Protein AF-A0AAV2SYX9-F1 (afdb_monomer_lite)

Sequence (117 aa):
GLFQRAIMQSGNALCPWAMGEDHLSHAKRLATDLGCSNVEDLQFMIEFLQSIPLSDLIIKTAEHMVLLGMFPNVFAPRVDGDYLPEAPEILLRKGHFKGVDIIAGVNSHEGATIAGG

Structure (mmCIF, N/CA/C/O backbone):
data_AF-A0AAV2SYX9-F1
#
_entry.id   AF-A0AAV2SYX9-F1
#
loop_
_atom_site.group_PDB
_atom_site.id
_atom_site.type_symbol
_atom_site.label_atom_id
_atom_site.label_alt_id
_atom_site.label_comp_id
_atom_site.label_asym_id
_atom_site.label_entity_id
_atom_site.label_seq_id
_atom_site.pdbx_PDB_ins_code
_atom_site.Cartn_x
_atom_site.Cartn_y
_atom_site.Cartn_z
_atom_site.occupancy
_atom_site.B_iso_or_equiv
_atom_site.auth_seq_id
_atom_site.auth_comp_id
_atom_site.auth_asym_id
_atom_site.auth_atom_id
_atom_site.pdbx_PDB_model_num
ATOM 1 N N . GLY A 1 1 ? -0.902 13.062 20.312 1.00 85.44 1 GLY A N 1
ATOM 2 C CA . GLY A 1 1 ? -1.142 12.203 19.132 1.00 85.44 1 GLY A CA 1
ATOM 3 C C . GLY A 1 1 ? -1.757 13.037 18.024 1.00 85.44 1 GLY A C 1
ATOM 4 O O . GLY A 1 1 ? -2.218 14.128 18.329 1.00 85.44 1 GLY A O 1
ATOM 5 N N . LEU A 1 2 ? -1.752 12.553 16.778 1.00 96.19 2 LEU A N 1
ATOM 6 C CA . LEU A 1 2 ? -2.247 13.298 15.603 1.00 96.19 2 LEU A CA 1
ATOM 7 C C . LEU A 1 2 ? -3.781 13.433 15.555 1.00 96.19 2 LEU A C 1
ATOM 9 O O . LEU A 1 2 ? -4.299 14.365 14.957 1.00 96.19 2 LEU A O 1
ATOM 13 N N . PHE A 1 3 ? -4.501 12.526 16.213 1.00 97.00 3 PHE A N 1
ATOM 14 C CA . PHE A 1 3 ? -5.959 12.515 16.322 1.00 97.00 3 PHE A CA 1
ATOM 15 C C . PHE A 1 3 ? -6.370 11.928 17.678 1.00 97.00 3 PHE A C 1
ATOM 17 O O . PHE A 1 3 ? -5.545 11.328 18.376 1.00 97.00 3 PHE A O 1
ATOM 24 N N . GLN A 1 4 ? -7.630 12.134 18.067 1.00 97.00 4 GLN A N 1
ATOM 25 C CA . GLN A 1 4 ? -8.175 11.656 19.345 1.00 97.00 4 GLN A CA 1
ATOM 26 C C . GLN A 1 4 ? -9.244 10.571 19.180 1.00 97.00 4 GLN A C 1
ATOM 28 O O . GLN A 1 4 ? -9.528 9.877 20.150 1.00 97.00 4 GLN A O 1
ATOM 33 N N . ARG A 1 5 ? -9.850 10.442 17.991 1.00 97.75 5 ARG A N 1
ATOM 34 C CA . ARG A 1 5 ? -10.960 9.519 17.693 1.00 97.75 5 ARG A CA 1
ATOM 35 C C . ARG A 1 5 ? -10.913 9.081 16.233 1.00 97.75 5 ARG A C 1
ATOM 37 O O . ARG A 1 5 ? -10.350 9.808 15.412 1.00 97.75 5 ARG A O 1
ATOM 44 N N . ALA A 1 6 ? -11.524 7.943 15.920 1.00 96.75 6 ALA A N 1
ATOM 45 C CA . ALA A 1 6 ? -11.662 7.436 14.557 1.00 96.75 6 ALA A CA 1
ATOM 46 C C . ALA A 1 6 ? -13.069 6.870 14.299 1.00 96.75 6 ALA A C 1
ATOM 48 O O . ALA A 1 6 ? -13.681 6.268 15.181 1.00 96.75 6 ALA A O 1
ATOM 49 N N . ILE A 1 7 ? -13.571 7.048 13.074 1.00 97.88 7 ILE A N 1
ATOM 50 C CA . ILE A 1 7 ? -14.814 6.431 12.594 1.00 97.88 7 ILE A CA 1
ATOM 51 C C . ILE A 1 7 ? -14.479 5.615 11.342 1.00 97.88 7 ILE A C 1
ATOM 53 O O . ILE A 1 7 ? -13.930 6.159 10.388 1.00 97.88 7 ILE A O 1
ATOM 57 N N . MET A 1 8 ? -14.800 4.322 11.348 1.00 96.81 8 MET A N 1
ATOM 58 C CA . MET A 1 8 ? -14.579 3.398 10.231 1.00 96.81 8 MET A CA 1
ATOM 59 C C . MET A 1 8 ? -15.927 2.969 9.639 1.00 96.81 8 MET A C 1
ATOM 61 O O . MET A 1 8 ? -16.685 2.237 10.276 1.00 96.81 8 MET A O 1
ATOM 65 N N . GLN A 1 9 ? -16.243 3.430 8.429 1.00 97.00 9 GLN A N 1
ATOM 66 C CA . GLN A 1 9 ? -17.508 3.128 7.751 1.00 97.00 9 GLN A CA 1
ATOM 67 C C . GLN A 1 9 ? -17.250 2.159 6.593 1.00 97.00 9 GLN A C 1
ATOM 69 O O . GLN A 1 9 ? -16.527 2.508 5.663 1.00 97.00 9 GLN A O 1
ATOM 74 N N . SER A 1 10 ? -17.815 0.949 6.665 1.00 94.19 10 SER A N 1
ATOM 75 C CA . SER A 1 10 ? -17.772 -0.066 5.596 1.00 94.19 10 SER A CA 1
ATOM 76 C C . SER A 1 10 ? -16.370 -0.549 5.178 1.00 94.19 10 SER A C 1
ATOM 78 O O . SER A 1 10 ? -16.194 -1.119 4.105 1.00 94.19 10 SER A O 1
ATOM 80 N N . GLY A 1 11 ? -15.352 -0.370 6.026 1.00 92.75 11 GLY A N 1
ATOM 81 C CA . GLY A 1 11 ? -13.988 -0.812 5.733 1.00 92.75 11 GLY A CA 1
ATOM 82 C C . GLY A 1 11 ? -13.039 -0.658 6.915 1.00 92.75 11 GLY A C 1
ATOM 83 O O . GLY A 1 11 ? -13.245 0.186 7.787 1.00 92.75 11 GLY A O 1
ATOM 84 N N . ASN A 1 12 ? -12.007 -1.499 6.962 1.00 94.12 12 ASN A N 1
ATOM 85 C CA . ASN A 1 12 ? -10.930 -1.446 7.951 1.00 94.12 12 ASN A CA 1
ATOM 86 C C . ASN A 1 12 ? -9.670 -2.169 7.428 1.00 94.12 12 ASN A C 1
ATOM 88 O O . ASN A 1 12 ? -9.686 -2.762 6.352 1.00 94.12 12 ASN A O 1
ATOM 92 N N . ALA A 1 13 ? -8.584 -2.138 8.206 1.00 94.25 13 ALA A N 1
ATOM 93 C CA . ALA A 1 13 ? -7.286 -2.702 7.819 1.00 94.25 13 ALA A CA 1
ATOM 94 C C . ALA A 1 13 ? -7.255 -4.240 7.672 1.00 94.25 13 ALA A C 1
ATOM 96 O O . ALA A 1 13 ? -6.265 -4.773 7.187 1.00 94.25 13 ALA A O 1
ATOM 97 N N . LEU A 1 14 ? -8.306 -4.951 8.096 1.00 93.44 14 LEU A N 1
ATOM 98 C CA . LEU A 1 14 ? -8.432 -6.409 7.972 1.00 93.44 14 LEU A CA 1
ATOM 99 C C . LEU A 1 14 ? -9.271 -6.840 6.767 1.00 93.44 14 LEU A C 1
ATOM 101 O O . LEU A 1 14 ? -9.471 -8.036 6.557 1.00 93.44 14 LEU A O 1
ATOM 105 N N . CYS A 1 15 ? -9.811 -5.898 5.991 1.00 90.81 15 CYS A N 1
ATOM 106 C CA . CYS A 1 15 ? -10.527 -6.255 4.776 1.00 90.81 15 CYS A CA 1
ATOM 107 C C . CYS A 1 15 ? -9.567 -6.956 3.794 1.00 90.81 15 CYS A C 1
ATOM 109 O O . CYS A 1 15 ? -8.430 -6.508 3.644 1.00 90.81 15 CYS A O 1
ATOM 111 N N . PRO A 1 16 ? -10.016 -7.997 3.066 1.00 86.00 16 PRO A N 1
ATOM 112 C CA . PRO A 1 16 ? -9.157 -8.762 2.149 1.00 86.00 16 PRO A CA 1
ATOM 113 C C . PRO A 1 16 ? -8.583 -7.916 1.003 1.00 86.00 16 PRO A C 1
ATOM 115 O O . PRO A 1 16 ? -7.659 -8.327 0.320 1.00 86.00 16 PRO A O 1
ATOM 118 N N . TRP A 1 17 ? -9.133 -6.722 0.795 1.00 83.69 17 TRP A N 1
ATOM 119 C CA . TRP A 1 17 ? -8.711 -5.759 -0.210 1.00 83.69 17 TRP A CA 1
ATOM 120 C C . TRP A 1 17 ? -7.922 -4.568 0.342 1.00 83.69 17 TRP A C 1
ATOM 122 O O . TRP A 1 17 ? -7.535 -3.686 -0.428 1.00 83.69 17 TRP A O 1
ATOM 132 N N . ALA A 1 18 ? -7.733 -4.493 1.662 1.00 89.31 18 ALA A N 1
ATOM 133 C CA . ALA A 1 18 ? -7.046 -3.380 2.314 1.00 89.31 18 ALA A CA 1
ATOM 134 C C . ALA A 1 18 ? -5.522 -3.447 2.146 1.00 89.31 18 ALA A C 1
ATOM 136 O O . ALA A 1 18 ? -4.850 -2.429 2.298 1.00 89.31 18 ALA A O 1
ATOM 137 N N . MET A 1 19 ? -4.995 -4.629 1.824 1.00 89.44 19 MET A N 1
ATOM 138 C CA . MET A 1 19 ? -3.579 -4.887 1.597 1.00 89.44 19 MET A CA 1
ATOM 139 C C . MET A 1 19 ? -3.372 -5.403 0.176 1.00 89.44 19 MET A C 1
ATOM 141 O O . MET A 1 19 ? -4.210 -6.132 -0.354 1.00 89.44 19 MET A O 1
ATOM 145 N N . GLY A 1 20 ? -2.263 -5.002 -0.441 1.00 85.62 20 GLY A N 1
ATOM 146 C CA . GLY A 1 20 ? -1.812 -5.588 -1.699 1.00 85.62 20 GLY A CA 1
ATOM 147 C C . GLY A 1 20 ? -0.904 -6.790 -1.447 1.00 85.62 20 GLY A C 1
ATOM 148 O O . GLY A 1 20 ? -0.328 -6.929 -0.366 1.00 85.62 20 GLY A O 1
ATOM 149 N N . GLU A 1 21 ? -0.728 -7.610 -2.474 1.00 82.81 21 GLU A N 1
ATOM 150 C CA . GLU A 1 21 ? 0.230 -8.716 -2.519 1.00 82.81 21 GLU A CA 1
ATOM 151 C C . GLU A 1 21 ? 1.131 -8.544 -3.749 1.00 82.81 21 GLU A C 1
ATOM 153 O O . GLU A 1 21 ? 0.806 -7.770 -4.648 1.00 82.81 21 GLU A O 1
ATOM 158 N N . ASP A 1 22 ? 2.286 -9.215 -3.773 1.00 87.81 22 ASP A N 1
ATOM 159 C CA . ASP A 1 22 ? 3.188 -9.278 -4.934 1.00 87.81 22 ASP A CA 1
ATOM 160 C C . ASP A 1 22 ? 3.507 -7.925 -5.611 1.00 87.81 22 ASP A C 1
ATOM 162 O O . ASP A 1 22 ? 3.672 -7.838 -6.833 1.00 87.81 22 ASP A O 1
ATOM 166 N N . HIS A 1 23 ? 3.648 -6.847 -4.824 1.00 90.19 23 HIS A N 1
ATOM 167 C CA . HIS A 1 23 ? 3.774 -5.465 -5.325 1.00 90.19 23 HIS A CA 1
ATOM 168 C C . HIS A 1 23 ? 4.867 -5.290 -6.378 1.00 90.19 23 HIS A C 1
ATOM 170 O O . HIS A 1 23 ? 4.675 -4.580 -7.363 1.00 90.19 23 HIS A O 1
ATOM 176 N N . LEU A 1 24 ? 6.019 -5.939 -6.180 1.00 92.94 24 LEU A N 1
ATOM 177 C CA . LEU A 1 24 ? 7.128 -5.861 -7.128 1.00 92.94 24 LEU A CA 1
ATOM 178 C C . LEU A 1 24 ? 6.773 -6.523 -8.463 1.00 92.94 24 LEU A C 1
ATOM 180 O O . LEU A 1 24 ? 7.082 -5.970 -9.514 1.00 92.94 24 LEU A O 1
ATOM 184 N N . SER A 1 25 ? 6.104 -7.674 -8.436 1.00 91.94 25 SER A N 1
ATOM 185 C CA . SER A 1 25 ? 5.673 -8.380 -9.645 1.00 91.94 25 SER A CA 1
ATOM 186 C C . SER A 1 25 ? 4.668 -7.546 -10.436 1.00 91.94 25 SER A C 1
ATOM 188 O O . SER A 1 25 ? 4.793 -7.424 -11.655 1.00 91.94 25 SER A O 1
ATOM 190 N N . HIS A 1 26 ? 3.715 -6.907 -9.752 1.00 90.12 26 HIS A N 1
ATOM 191 C CA . HIS A 1 26 ? 2.761 -5.998 -10.389 1.00 90.12 26 HIS A CA 1
ATOM 192 C C . HIS A 1 26 ? 3.437 -4.753 -10.972 1.00 90.12 26 HIS A C 1
ATOM 194 O O . HIS A 1 26 ? 3.158 -4.393 -12.115 1.00 90.12 26 HIS A O 1
ATOM 200 N N . ALA A 1 27 ? 4.373 -4.139 -10.243 1.00 92.44 27 ALA A N 1
ATOM 201 C CA . ALA A 1 27 ? 5.137 -2.995 -10.738 1.00 92.44 27 ALA A CA 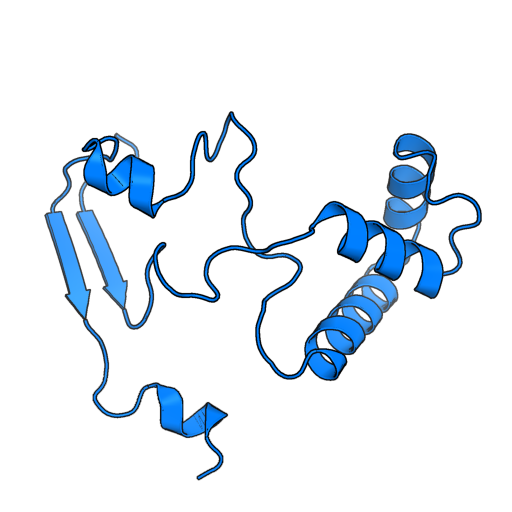1
ATOM 202 C C . ALA A 1 27 ? 5.979 -3.353 -11.975 1.00 92.44 27 ALA A C 1
ATOM 204 O O . ALA A 1 27 ? 5.944 -2.628 -12.970 1.00 92.44 27 ALA A O 1
ATOM 205 N N . LYS A 1 28 ? 6.675 -4.499 -11.951 1.00 95.38 28 LYS A N 1
ATOM 206 C CA . LYS A 1 28 ? 7.435 -5.009 -13.102 1.00 95.38 28 LYS A CA 1
ATOM 207 C C . LYS A 1 28 ? 6.530 -5.249 -14.303 1.00 95.38 28 LYS A C 1
ATOM 209 O O . LYS A 1 28 ? 6.857 -4.810 -15.398 1.00 95.38 28 LYS A O 1
ATOM 214 N N . ARG A 1 29 ? 5.371 -5.884 -14.104 1.00 92.38 29 ARG A N 1
ATOM 215 C CA . ARG A 1 29 ? 4.410 -6.136 -15.185 1.00 92.38 29 ARG A CA 1
ATOM 216 C C . ARG A 1 29 ? 3.889 -4.837 -15.797 1.00 92.38 29 ARG A C 1
ATOM 218 O O . ARG A 1 29 ? 3.855 -4.723 -17.016 1.00 92.38 29 ARG A O 1
ATOM 225 N N . LEU A 1 30 ? 3.522 -3.856 -14.970 1.00 92.88 30 LEU A N 1
ATOM 226 C CA . LEU A 1 30 ? 3.093 -2.537 -15.443 1.00 92.88 30 LEU A CA 1
ATOM 227 C C . LEU A 1 30 ? 4.192 -1.868 -16.279 1.00 92.88 30 LEU A C 1
ATOM 229 O O . LEU A 1 30 ? 3.918 -1.373 -17.370 1.00 92.88 30 LEU A O 1
ATOM 233 N N . ALA A 1 31 ? 5.438 -1.895 -15.800 1.00 96.00 31 ALA A N 1
ATOM 234 C CA . ALA A 1 31 ? 6.576 -1.349 -16.529 1.00 96.00 31 ALA A CA 1
ATOM 235 C C . ALA A 1 31 ? 6.819 -2.086 -17.857 1.00 96.00 31 ALA A C 1
ATOM 237 O O . ALA A 1 31 ? 7.039 -1.435 -18.876 1.00 96.00 31 ALA A O 1
ATOM 238 N N . THR A 1 32 ? 6.738 -3.420 -17.875 1.00 96.00 32 THR A N 1
ATOM 239 C CA . THR A 1 32 ? 6.856 -4.226 -19.099 1.00 96.00 32 THR A CA 1
ATOM 240 C C . THR A 1 32 ? 5.778 -3.867 -20.118 1.00 96.00 32 THR A C 1
ATOM 242 O O . THR A 1 32 ? 6.101 -3.638 -21.281 1.00 96.00 32 THR A O 1
ATOM 245 N N . ASP A 1 33 ? 4.521 -3.746 -19.691 1.00 93.81 33 ASP A N 1
ATOM 246 C CA . ASP A 1 33 ? 3.399 -3.427 -20.583 1.00 93.81 33 ASP A CA 1
ATOM 247 C C . ASP A 1 33 ? 3.458 -1.988 -21.124 1.00 93.81 33 ASP A C 1
ATOM 249 O O . ASP A 1 33 ? 2.897 -1.693 -22.180 1.00 93.81 33 ASP A O 1
ATOM 253 N N . LEU A 1 34 ? 4.170 -1.098 -20.426 1.00 95.69 34 LEU A N 1
ATOM 254 C CA . LEU A 1 34 ? 4.505 0.255 -20.879 1.00 95.69 34 LEU A CA 1
ATOM 255 C C . LEU A 1 34 ? 5.753 0.301 -21.778 1.00 95.69 34 LEU A C 1
ATOM 257 O O . LEU A 1 34 ? 6.064 1.356 -22.327 1.00 95.69 34 LEU A O 1
ATOM 261 N N . GLY A 1 35 ? 6.454 -0.821 -21.960 1.00 96.81 35 GLY A N 1
ATOM 262 C CA . GLY A 1 35 ? 7.620 -0.933 -22.838 1.00 96.81 35 GLY A CA 1
ATOM 263 C C . GLY A 1 35 ? 8.976 -0.752 -22.151 1.00 96.81 35 GLY A C 1
ATOM 264 O O . GLY A 1 35 ? 9.961 -0.463 -22.831 1.00 96.81 35 GLY A O 1
ATOM 265 N N . CYS A 1 36 ? 9.063 -0.919 -20.827 1.00 97.75 36 CYS A N 1
ATOM 266 C CA . CYS A 1 36 ? 10.340 -0.880 -20.113 1.00 97.75 36 CYS A CA 1
ATOM 267 C C . CYS A 1 36 ? 11.263 -2.010 -20.590 1.00 97.75 36 CYS A C 1
ATOM 269 O O . CYS A 1 36 ? 10.900 -3.187 -20.550 1.00 97.75 36 CYS A O 1
ATOM 271 N N . SER A 1 37 ? 12.477 -1.656 -21.011 1.00 96.94 37 SER A N 1
ATOM 272 C CA . SER A 1 37 ? 13.447 -2.594 -21.590 1.00 96.94 37 SER A CA 1
ATOM 273 C C . SER A 1 37 ? 14.192 -3.440 -20.557 1.00 96.94 37 SER A C 1
ATOM 275 O O . SER A 1 37 ? 14.721 -4.495 -20.904 1.00 96.94 37 SER A O 1
ATOM 277 N N . ASN A 1 38 ? 14.251 -2.996 -19.300 1.00 96.81 38 ASN A N 1
ATOM 278 C CA . ASN A 1 38 ? 14.920 -3.713 -18.223 1.00 96.81 38 ASN A CA 1
ATOM 279 C C . ASN A 1 38 ? 14.182 -3.512 -16.895 1.00 96.81 38 ASN A C 1
ATOM 281 O O . ASN A 1 38 ? 14.401 -2.536 -16.187 1.00 96.81 38 ASN A O 1
ATOM 285 N N . VAL A 1 39 ? 13.314 -4.461 -16.552 1.00 97.25 39 VAL A N 1
ATOM 286 C CA . VAL A 1 39 ? 12.543 -4.438 -15.297 1.00 97.25 39 VAL A CA 1
ATOM 287 C C . VAL A 1 39 ? 13.279 -5.070 -14.110 1.00 97.25 39 VAL A C 1
ATOM 289 O O . VAL A 1 39 ? 12.785 -5.020 -12.986 1.00 97.25 39 VAL A O 1
ATOM 292 N N . GLU A 1 40 ? 14.449 -5.673 -14.337 1.00 97.81 40 GLU A N 1
ATOM 293 C CA . GLU A 1 40 ? 15.274 -6.255 -13.271 1.00 97.81 40 GLU A CA 1
ATOM 294 C C . GLU A 1 40 ? 16.186 -5.214 -12.609 1.00 97.81 40 GLU A C 1
ATOM 296 O O . GLU A 1 40 ? 16.507 -5.337 -11.427 1.00 97.81 40 GLU A O 1
ATOM 301 N N . ASP A 1 41 ? 16.550 -4.154 -13.335 1.00 97.88 41 ASP A N 1
ATOM 302 C CA . ASP A 1 41 ? 17.178 -2.967 -12.758 1.00 97.88 41 ASP A CA 1
ATOM 303 C C . ASP A 1 41 ? 16.098 -2.035 -12.192 1.00 97.88 41 ASP A C 1
ATOM 305 O O . ASP A 1 41 ? 15.418 -1.311 -12.921 1.00 97.88 41 ASP A O 1
ATOM 309 N N . LEU A 1 42 ? 15.924 -2.070 -10.868 1.00 97.06 42 LEU A N 1
ATOM 310 C CA . LEU A 1 42 ? 14.87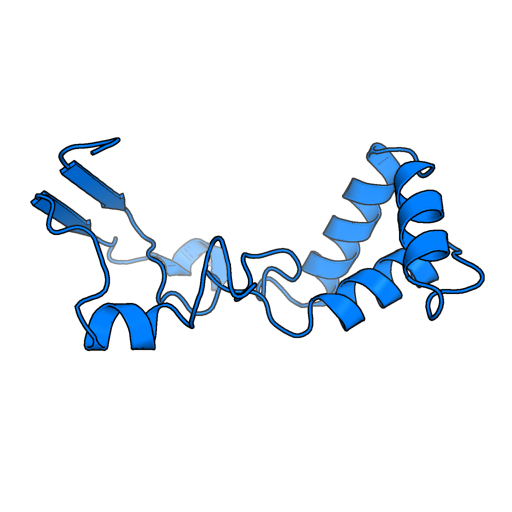6 -1.306 -10.186 1.00 97.06 42 LEU A CA 1
ATOM 311 C C . LEU A 1 42 ? 15.050 0.206 -10.334 1.00 97.06 42 LEU A C 1
ATOM 313 O O . LEU A 1 42 ? 14.050 0.914 -10.429 1.00 97.06 42 LEU A O 1
ATOM 317 N N . GLN A 1 43 ? 16.289 0.700 -10.354 1.00 97.94 43 GLN A N 1
ATOM 318 C CA . GLN A 1 43 ? 16.544 2.133 -10.471 1.00 97.94 43 GLN A CA 1
ATOM 319 C C . GLN A 1 43 ? 16.164 2.609 -11.874 1.00 97.94 43 GLN A C 1
ATOM 321 O O . GLN A 1 43 ? 15.403 3.567 -12.015 1.00 97.94 43 GLN A O 1
ATOM 326 N N . PHE A 1 44 ? 16.599 1.872 -12.899 1.00 98.19 44 PHE A N 1
ATOM 327 C CA . PHE A 1 44 ? 16.209 2.133 -14.282 1.00 98.19 44 PHE A CA 1
ATOM 328 C C . PHE A 1 44 ? 14.689 2.049 -14.475 1.00 98.19 44 PHE A C 1
ATOM 330 O O . PHE A 1 44 ? 14.088 2.925 -15.094 1.00 98.19 44 PHE A O 1
ATOM 337 N N . MET A 1 45 ? 14.043 1.023 -13.913 1.00 98.31 45 MET A N 1
ATOM 338 C CA . MET A 1 45 ? 12.592 0.852 -13.993 1.00 98.31 45 MET A CA 1
ATOM 339 C C . MET A 1 45 ? 11.840 2.030 -13.356 1.00 98.31 45 MET A C 1
ATOM 341 O O . MET A 1 45 ? 10.841 2.483 -13.914 1.00 98.31 45 MET A O 1
ATOM 345 N N . ILE A 1 46 ? 12.302 2.534 -12.208 1.00 97.94 46 ILE A N 1
ATOM 346 C CA . ILE A 1 46 ? 11.699 3.696 -11.539 1.00 97.94 46 ILE A CA 1
ATOM 347 C C . ILE A 1 46 ? 11.842 4.949 -12.405 1.00 97.94 46 ILE A C 1
ATOM 349 O O . ILE A 1 46 ? 10.850 5.641 -12.627 1.00 97.94 46 ILE A O 1
ATOM 353 N N . GLU A 1 47 ? 13.040 5.225 -12.919 1.00 98.25 47 GLU A N 1
ATOM 354 C CA . GLU A 1 47 ? 13.293 6.379 -13.793 1.00 98.25 47 GLU A CA 1
ATOM 355 C C . GLU A 1 47 ? 12.445 6.315 -15.068 1.00 98.25 47 GLU A C 1
ATOM 357 O O . GLU A 1 47 ? 11.832 7.308 -15.467 1.00 98.25 47 GLU A O 1
ATOM 362 N N . PHE A 1 48 ? 12.333 5.126 -15.664 1.00 98.31 48 PHE A N 1
ATOM 363 C CA . PHE A 1 48 ? 11.443 4.878 -16.790 1.00 98.31 48 PHE A CA 1
ATOM 364 C C . PHE A 1 48 ? 9.990 5.203 -16.431 1.00 98.31 48 PHE A C 1
ATOM 366 O O . PHE A 1 48 ? 9.377 6.028 -17.105 1.00 98.31 48 PHE A O 1
ATOM 373 N N . LEU A 1 49 ? 9.444 4.626 -15.355 1.00 96.88 49 LEU A N 1
ATOM 374 C CA . LEU A 1 49 ? 8.057 4.864 -14.935 1.00 96.88 49 LEU A CA 1
ATOM 375 C C . LEU A 1 49 ? 7.782 6.343 -14.614 1.00 96.88 49 LEU A C 1
ATOM 377 O O . LEU A 1 49 ? 6.692 6.829 -14.902 1.00 96.88 49 LEU A O 1
ATOM 381 N N . GLN A 1 50 ? 8.758 7.070 -14.066 1.00 97.81 50 GLN A N 1
ATOM 382 C CA . GLN A 1 50 ? 8.663 8.514 -13.815 1.00 97.81 50 GLN A CA 1
ATOM 383 C C . GLN A 1 50 ? 8.638 9.351 -15.101 1.00 97.81 50 GLN A C 1
ATOM 385 O O . GLN A 1 50 ? 8.119 10.467 -15.089 1.00 97.81 50 GLN A O 1
ATOM 390 N N . SER A 1 51 ? 9.185 8.831 -16.202 1.00 97.69 51 SER A N 1
ATOM 391 C CA . SER A 1 51 ? 9.161 9.492 -17.513 1.00 97.69 51 SER A CA 1
ATOM 392 C C . SER A 1 51 ? 7.845 9.294 -18.279 1.00 97.69 51 SER A C 1
ATOM 394 O O . SER A 1 51 ? 7.569 10.034 -19.225 1.00 97.69 51 SER A O 1
ATOM 396 N N . ILE A 1 52 ? 7.028 8.311 -17.881 1.00 97.88 52 ILE A N 1
ATOM 397 C CA . ILE A 1 52 ? 5.763 7.986 -18.546 1.00 97.88 52 ILE A CA 1
ATOM 398 C C . ILE A 1 52 ? 4.725 9.087 -18.282 1.00 97.88 52 ILE A C 1
ATOM 400 O O . ILE A 1 52 ? 4.558 9.514 -17.135 1.00 97.88 52 ILE A O 1
ATOM 404 N N . PRO A 1 53 ? 3.971 9.535 -19.305 1.00 97.69 53 PRO A N 1
ATOM 405 C CA . PRO A 1 53 ? 2.843 10.431 -19.094 1.00 97.69 53 PRO A CA 1
ATOM 406 C C . PRO A 1 53 ? 1.845 9.850 -18.088 1.00 97.69 53 PRO A C 1
ATOM 408 O O . PRO A 1 53 ? 1.422 8.700 -18.196 1.00 97.69 53 PRO A O 1
ATOM 411 N N . LEU A 1 54 ? 1.408 10.668 -17.127 1.00 94.44 54 LEU A N 1
ATOM 412 C CA . LEU A 1 54 ? 0.504 10.223 -16.061 1.00 94.44 54 LEU A CA 1
ATOM 413 C C . LEU A 1 54 ? -0.787 9.578 -16.597 1.00 94.44 54 LEU A C 1
ATOM 415 O O . LEU A 1 54 ? -1.282 8.625 -16.001 1.00 94.44 54 LEU A O 1
ATOM 419 N N . SER A 1 55 ? -1.321 10.072 -17.721 1.00 96.00 55 SER A N 1
ATOM 420 C CA . SER A 1 55 ? -2.503 9.494 -18.374 1.00 96.00 55 SER A CA 1
ATOM 421 C C . SER A 1 55 ? -2.305 8.023 -18.714 1.00 96.00 55 SER A C 1
ATOM 423 O O . SER A 1 55 ? -3.170 7.199 -18.428 1.00 96.00 55 SER A O 1
ATOM 425 N N . ASP A 1 56 ? -1.148 7.691 -19.274 1.00 95.25 56 ASP A N 1
ATOM 426 C CA . ASP A 1 56 ? -0.844 6.358 -19.779 1.00 95.25 56 ASP A CA 1
ATOM 427 C C . ASP A 1 56 ? -0.601 5.410 -18.605 1.00 95.25 56 ASP A C 1
ATOM 429 O O . ASP A 1 56 ? -1.099 4.283 -18.599 1.00 95.25 56 ASP A O 1
ATOM 433 N N . LEU A 1 57 ? 0.069 5.906 -17.559 1.00 92.75 57 LEU A N 1
ATOM 434 C CA . LEU A 1 57 ? 0.266 5.182 -16.308 1.00 92.75 57 LEU A CA 1
ATOM 435 C C . LEU A 1 57 ? -1.072 4.840 -15.633 1.00 92.75 57 LEU A C 1
ATOM 437 O O . LEU A 1 57 ? -1.268 3.700 -15.207 1.00 92.75 57 LEU A O 1
ATOM 441 N N . ILE A 1 58 ? -2.007 5.795 -15.565 1.00 90.75 58 ILE A N 1
ATOM 442 C CA . ILE A 1 58 ? -3.345 5.583 -14.988 1.00 90.75 58 ILE A CA 1
ATOM 443 C C . ILE A 1 58 ? -4.140 4.579 -15.821 1.00 90.75 58 ILE A C 1
ATOM 445 O O . ILE A 1 58 ? -4.702 3.641 -15.256 1.00 90.75 58 ILE A O 1
ATOM 449 N N . ILE A 1 59 ? -4.180 4.751 -17.146 1.00 90.69 59 ILE A N 1
ATOM 450 C CA . ILE A 1 59 ? -4.932 3.863 -18.041 1.00 90.69 59 ILE A CA 1
ATOM 451 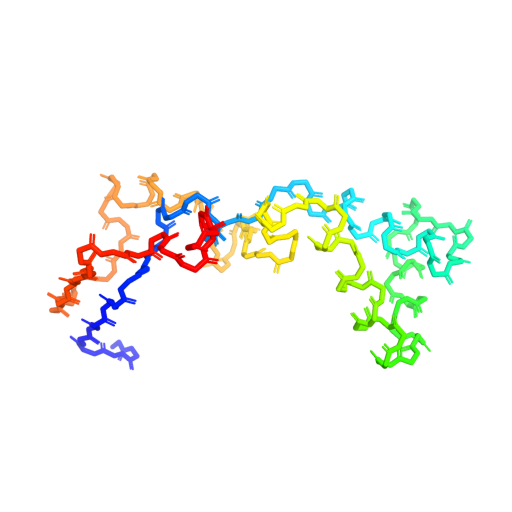C C . ILE A 1 59 ? -4.406 2.432 -17.919 1.00 90.69 59 ILE A C 1
ATOM 453 O O . ILE A 1 59 ? -5.191 1.514 -17.686 1.00 90.69 59 ILE A O 1
ATOM 457 N N . LYS A 1 60 ? -3.084 2.232 -17.985 1.00 90.00 60 LYS A N 1
ATOM 458 C CA . LYS A 1 60 ? -2.488 0.895 -17.863 1.00 90.00 60 LYS A CA 1
ATOM 459 C C . LYS A 1 60 ? -2.676 0.278 -16.484 1.00 90.00 60 LYS A C 1
ATOM 461 O O . LYS A 1 60 ? -2.979 -0.910 -16.384 1.00 90.00 60 LYS A O 1
ATOM 466 N N . THR A 1 61 ? -2.588 1.079 -15.427 1.00 87.44 61 THR A N 1
ATOM 467 C CA . THR A 1 61 ? -2.898 0.623 -14.066 1.00 87.44 61 THR A CA 1
ATOM 468 C C . THR A 1 61 ? -4.356 0.170 -13.947 1.00 87.44 61 THR A C 1
ATOM 470 O O . THR A 1 61 ? -4.631 -0.881 -13.368 1.00 87.44 61 THR A O 1
ATOM 473 N N . ALA A 1 62 ? -5.295 0.919 -14.530 1.00 84.31 62 ALA A N 1
ATOM 474 C CA . ALA A 1 62 ? -6.710 0.564 -14.528 1.00 84.31 62 ALA A CA 1
ATOM 475 C C . ALA A 1 62 ? -6.989 -0.714 -15.338 1.00 84.31 62 ALA A C 1
ATOM 477 O O . ALA A 1 62 ? -7.722 -1.579 -14.864 1.00 84.31 62 ALA A O 1
ATOM 478 N N . GLU A 1 63 ? -6.368 -0.886 -16.510 1.00 83.75 63 GLU A N 1
ATOM 479 C CA . GLU A 1 63 ? -6.459 -2.126 -17.300 1.00 83.75 63 GLU A CA 1
ATOM 480 C C . GLU A 1 63 ? -6.006 -3.350 -16.489 1.00 83.75 63 GLU A C 1
ATOM 482 O O . GLU A 1 63 ? -6.685 -4.378 -16.491 1.00 83.75 63 GLU A O 1
ATOM 487 N N . HIS A 1 64 ? -4.902 -3.234 -15.741 1.00 74.94 64 HIS A N 1
ATOM 488 C CA . HIS A 1 64 ? -4.416 -4.300 -14.855 1.00 74.94 64 HIS A CA 1
ATOM 489 C C . HIS A 1 64 ? -5.406 -4.628 -13.738 1.00 74.94 64 HIS A C 1
ATOM 491 O O . HIS A 1 64 ? -5.616 -5.802 -13.442 1.00 74.94 64 HIS A O 1
ATOM 497 N N . MET A 1 65 ? -6.044 -3.618 -13.143 1.00 71.19 65 MET A N 1
ATOM 498 C CA . MET A 1 65 ? -7.055 -3.825 -12.100 1.00 71.19 65 MET A CA 1
ATOM 499 C C . MET A 1 65 ? -8.340 -4.470 -12.640 1.00 71.19 65 MET A C 1
ATOM 501 O O . MET A 1 65 ? -8.941 -5.302 -11.961 1.00 71.19 65 MET A O 1
ATOM 505 N N . VAL A 1 66 ? -8.759 -4.119 -13.860 1.00 67.25 66 VAL A N 1
ATOM 506 C CA . VAL A 1 66 ? -9.960 -4.682 -14.503 1.00 67.25 66 VAL A CA 1
ATOM 507 C C . VAL A 1 66 ? -9.728 -6.127 -14.945 1.00 67.25 66 VAL A C 1
ATOM 509 O O . VAL A 1 66 ? -10.573 -6.982 -14.685 1.00 67.25 66 VAL A O 1
ATOM 512 N N . LEU A 1 67 ? -8.579 -6.428 -15.561 1.00 59.00 67 LEU A N 1
ATOM 513 C CA . LEU A 1 67 ? -8.224 -7.790 -15.988 1.00 59.00 67 LEU A CA 1
ATOM 514 C C . LEU A 1 67 ? -8.140 -8.777 -14.817 1.00 59.00 67 LEU A C 1
ATOM 516 O O . LEU A 1 67 ? -8.384 -9.967 -15.005 1.00 59.00 67 LEU A O 1
ATOM 520 N N . LEU A 1 68 ? -7.808 -8.288 -13.622 1.00 57.12 68 LEU A N 1
ATOM 521 C CA . LEU A 1 68 ? -7.731 -9.089 -12.399 1.00 57.12 68 LEU A CA 1
ATOM 522 C C . LEU A 1 68 ? -9.072 -9.202 -11.656 1.00 57.12 68 LEU A C 1
ATOM 524 O O . LEU A 1 68 ? -9.120 -9.812 -10.595 1.00 57.12 68 LEU A O 1
ATOM 528 N N . GLY A 1 69 ? -10.166 -8.698 -12.240 1.00 55.00 69 GLY A N 1
ATOM 529 C CA . GLY A 1 69 ? -11.522 -9.073 -11.843 1.00 55.00 69 GLY A CA 1
ATOM 530 C C . GLY A 1 69 ? -12.065 -8.376 -10.601 1.00 55.00 69 GLY A C 1
ATOM 531 O O . GLY A 1 69 ? -12.795 -9.022 -9.864 1.00 55.00 69 GLY A O 1
ATOM 532 N N . MET A 1 70 ? -11.763 -7.081 -10.412 1.00 58.28 70 MET A N 1
ATOM 533 C CA . MET A 1 70 ? -12.113 -6.293 -9.218 1.00 58.28 70 MET A CA 1
ATOM 534 C C . MET A 1 70 ? -11.701 -7.013 -7.933 1.00 58.28 70 MET A C 1
ATOM 536 O O . MET A 1 70 ? -12.400 -7.889 -7.442 1.00 58.28 70 MET A O 1
ATOM 540 N N . PHE A 1 71 ? -10.613 -6.534 -7.338 1.00 57.31 71 PHE A N 1
ATOM 541 C CA . PHE A 1 71 ? -9.947 -7.132 -6.186 1.00 57.31 71 PHE A CA 1
ATOM 542 C C . PHE A 1 71 ? -9.046 -8.323 -6.552 1.00 57.31 71 PHE A C 1
ATOM 544 O O . PHE A 1 71 ? -9.513 -9.305 -7.119 1.00 57.31 71 PHE A O 1
ATOM 551 N N . PRO A 1 72 ? -7.753 -8.265 -6.185 1.00 56.44 72 PRO A N 1
ATOM 552 C CA . PRO A 1 72 ? -7.148 -7.307 -5.256 1.00 56.44 72 PRO A CA 1
ATOM 553 C C . PRO A 1 72 ? -6.729 -5.974 -5.902 1.00 56.44 72 PRO A C 1
ATOM 555 O O . PRO A 1 72 ? -6.372 -5.892 -7.076 1.00 56.44 72 PRO A O 1
ATOM 558 N N . ASN A 1 73 ? -6.756 -4.907 -5.097 1.00 66.75 73 ASN A N 1
ATOM 559 C CA . ASN A 1 73 ? -6.094 -3.647 -5.427 1.00 66.75 73 ASN A CA 1
ATOM 560 C C . ASN A 1 73 ? -4.579 -3.892 -5.441 1.00 66.75 73 ASN A C 1
ATOM 562 O O . ASN A 1 73 ? -3.934 -3.906 -4.398 1.00 66.75 73 ASN A O 1
ATOM 566 N N . VAL A 1 74 ? -3.999 -4.085 -6.624 1.00 73.75 74 VAL A N 1
ATOM 567 C CA . VAL A 1 74 ? -2.575 -4.443 -6.783 1.00 73.75 74 VAL A CA 1
ATOM 568 C C . VAL A 1 74 ? -1.599 -3.364 -6.288 1.00 73.75 74 VAL A C 1
ATOM 570 O O . VAL A 1 74 ? -0.463 -3.664 -5.936 1.00 73.75 74 VAL A O 1
ATOM 573 N N . PHE A 1 75 ? -2.063 -2.113 -6.193 1.00 85.19 75 PHE A N 1
ATOM 574 C CA . PHE A 1 75 ? -1.336 -0.980 -5.606 1.00 85.19 75 PHE A CA 1
ATOM 575 C C . PHE A 1 75 ? -1.940 -0.528 -4.262 1.00 85.19 75 PHE A C 1
ATOM 577 O O . PHE A 1 75 ? -1.962 0.660 -3.945 1.00 85.19 75 PHE A O 1
ATOM 584 N N . ALA A 1 76 ? -2.471 -1.467 -3.475 1.00 88.62 76 ALA A N 1
ATOM 585 C CA . ALA A 1 76 ? -2.864 -1.235 -2.086 1.00 88.62 76 ALA A CA 1
ATOM 586 C C . ALA A 1 76 ? -1.643 -1.197 -1.141 1.00 88.62 76 ALA A C 1
ATOM 588 O O . ALA A 1 76 ? -0.542 -1.604 -1.533 1.00 88.62 76 ALA A O 1
ATOM 589 N N . PRO A 1 77 ? -1.819 -0.726 0.112 1.00 93.44 77 PRO A N 1
ATOM 590 C CA . PRO A 1 77 ? -0.770 -0.731 1.128 1.00 93.44 77 PRO A CA 1
ATOM 591 C C . PRO A 1 77 ? -0.004 -2.058 1.242 1.00 93.44 77 PRO A C 1
ATOM 593 O O . PRO A 1 77 ? -0.544 -3.141 1.001 1.00 93.44 77 PRO A O 1
ATOM 596 N N . ARG A 1 78 ? 1.266 -1.965 1.648 1.00 92.50 78 ARG A N 1
ATOM 597 C CA . ARG A 1 78 ? 2.168 -3.100 1.890 1.00 92.50 78 ARG A CA 1
ATOM 598 C C . ARG A 1 78 ? 2.818 -2.992 3.259 1.00 92.50 78 ARG A C 1
ATOM 600 O O . ARG A 1 78 ? 2.963 -1.892 3.780 1.00 92.50 78 ARG A O 1
ATOM 607 N N . VAL A 1 79 ? 3.275 -4.123 3.788 1.00 95.00 79 VAL A N 1
ATOM 608 C CA . VAL A 1 79 ? 4.228 -4.134 4.904 1.00 95.00 79 VAL A CA 1
ATOM 609 C C . VAL A 1 79 ? 5.592 -3.708 4.356 1.00 95.00 79 VAL A C 1
ATOM 611 O O . VAL A 1 79 ? 6.140 -4.354 3.455 1.00 95.00 79 VAL A O 1
ATOM 614 N N . ASP A 1 80 ? 6.108 -2.586 4.846 1.00 94.44 80 ASP A N 1
ATOM 615 C CA . ASP A 1 80 ? 7.379 -1.989 4.417 1.00 94.44 80 ASP A CA 1
ATOM 616 C C . ASP A 1 80 ? 8.456 -2.020 5.512 1.00 94.44 80 ASP A C 1
ATOM 618 O O . ASP A 1 80 ? 9.630 -1.815 5.213 1.00 94.44 80 ASP A O 1
ATOM 622 N N . GLY A 1 81 ? 8.077 -2.339 6.754 1.00 95.56 81 GLY A N 1
ATOM 623 C CA . GLY A 1 81 ? 8.996 -2.385 7.891 1.00 95.56 81 GLY A CA 1
ATOM 624 C C . GLY A 1 81 ? 9.219 -1.032 8.576 1.00 95.56 81 GLY A C 1
ATOM 625 O O . GLY A 1 81 ? 9.913 -1.001 9.590 1.00 95.56 81 GLY A O 1
ATOM 626 N N . ASP A 1 82 ? 8.627 0.053 8.065 1.00 95.75 82 ASP A N 1
ATOM 627 C CA . ASP A 1 82 ? 8.771 1.414 8.601 1.00 95.75 82 ASP A CA 1
ATOM 628 C C . ASP A 1 82 ? 7.399 2.045 8.875 1.00 95.75 82 ASP A C 1
ATOM 630 O O . ASP A 1 82 ? 6.963 2.094 10.029 1.00 95.75 82 ASP A O 1
ATOM 634 N N . TYR A 1 83 ? 6.663 2.446 7.830 1.00 94.62 83 TYR A N 1
ATOM 635 C CA . TYR A 1 83 ? 5.320 3.005 7.992 1.00 94.62 83 TYR A CA 1
ATOM 636 C C . TYR A 1 83 ? 4.333 1.957 8.518 1.00 94.62 83 TYR A C 1
ATOM 638 O O . TYR A 1 83 ? 3.600 2.207 9.481 1.00 94.62 83 TYR A O 1
ATOM 646 N N . LEU A 1 84 ? 4.326 0.776 7.895 1.00 95.88 84 LEU A N 1
ATOM 647 C CA . LEU A 1 84 ? 3.588 -0.395 8.345 1.00 95.88 84 LEU A CA 1
ATOM 648 C C . LEU A 1 84 ? 4.602 -1.506 8.665 1.00 95.88 84 LEU A C 1
ATOM 650 O O . LEU A 1 84 ? 5.021 -2.247 7.770 1.00 95.88 84 LEU A O 1
ATOM 654 N N . PRO A 1 85 ? 5.005 -1.641 9.940 1.00 95.81 85 PRO A N 1
ATOM 655 C CA . PRO A 1 85 ? 6.110 -2.517 10.317 1.00 95.81 85 PRO A CA 1
ATOM 656 C C . PRO A 1 85 ? 5.770 -4.009 10.224 1.00 95.81 85 PRO A C 1
ATOM 658 O O . PRO A 1 85 ? 6.665 -4.841 10.113 1.00 95.81 85 PRO A O 1
ATOM 661 N N . GLU A 1 86 ? 4.487 -4.364 10.294 1.00 96.62 86 GLU A N 1
ATOM 662 C CA . GLU A 1 86 ? 4.013 -5.746 10.269 1.00 96.62 86 GLU A CA 1
ATOM 663 C C . GLU A 1 86 ? 2.559 -5.794 9.785 1.00 96.62 86 GLU A C 1
ATOM 665 O O . GLU A 1 86 ? 1.879 -4.767 9.721 1.00 96.62 86 GLU A O 1
ATOM 670 N N . ALA A 1 87 ? 2.072 -6.987 9.453 1.00 95.31 87 ALA A N 1
ATOM 671 C CA . ALA A 1 87 ? 0.716 -7.173 8.963 1.00 95.31 87 ALA A CA 1
ATOM 672 C C . ALA A 1 87 ? -0.340 -6.697 9.996 1.00 95.31 87 ALA A C 1
ATOM 674 O O . ALA A 1 87 ? -0.168 -6.933 11.204 1.00 95.31 87 ALA A O 1
ATOM 675 N N . PRO A 1 88 ? -1.423 -6.013 9.566 1.00 95.81 88 PRO A N 1
ATOM 676 C CA . PRO A 1 88 ? -2.380 -5.382 10.479 1.00 95.81 88 PRO A CA 1
ATOM 677 C C . PRO A 1 88 ? -2.995 -6.334 11.513 1.00 95.81 88 PRO A C 1
ATOM 679 O O . PRO A 1 88 ? -3.183 -5.958 12.671 1.00 95.81 88 PRO A O 1
ATOM 682 N N . GLU A 1 89 ? -3.269 -7.582 11.140 1.00 96.25 89 GLU A N 1
ATOM 683 C CA . GLU A 1 89 ? -3.805 -8.612 12.028 1.00 96.25 89 GLU A CA 1
ATOM 684 C C . GLU A 1 89 ? -2.845 -8.974 13.162 1.00 96.25 89 GLU A C 1
ATOM 686 O O . GLU A 1 89 ? -3.289 -9.279 14.273 1.00 96.25 89 GLU A O 1
ATOM 691 N N . ILE A 1 90 ? -1.537 -8.901 12.916 1.00 97.31 90 ILE A N 1
ATOM 692 C CA . ILE A 1 90 ? -0.522 -9.163 13.932 1.00 97.31 90 ILE A CA 1
ATOM 693 C C . ILE A 1 90 ? -0.397 -7.955 14.862 1.00 97.31 90 ILE A C 1
ATOM 695 O O . ILE A 1 90 ? -0.416 -8.122 16.085 1.00 97.3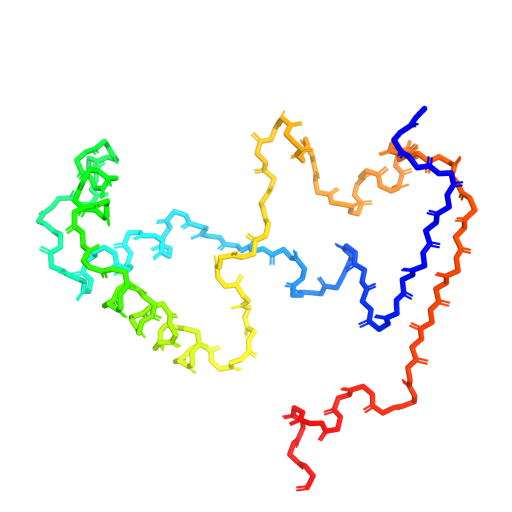1 90 ILE A O 1
ATOM 699 N N . LEU A 1 91 ? -0.347 -6.739 14.312 1.00 97.31 91 LEU A N 1
ATOM 700 C CA . LEU A 1 91 ? -0.275 -5.505 15.102 1.00 97.31 91 LEU A CA 1
ATOM 701 C C . LEU A 1 91 ? -1.479 -5.358 16.039 1.00 97.31 91 LEU A C 1
ATOM 703 O O . LEU A 1 91 ? -1.309 -5.046 17.220 1.00 97.31 91 LEU A O 1
ATOM 707 N N . LEU A 1 92 ? -2.685 -5.657 15.551 1.00 95.69 92 LEU A N 1
ATOM 708 C CA . LEU A 1 92 ? -3.899 -5.638 16.367 1.00 95.69 92 LEU A CA 1
ATOM 709 C C . LEU A 1 92 ? -3.844 -6.669 17.499 1.00 95.69 92 LEU A C 1
ATOM 711 O O . LEU A 1 92 ? -4.138 -6.325 18.644 1.00 95.69 92 LEU A O 1
ATOM 715 N N . ARG A 1 93 ? -3.405 -7.905 17.223 1.00 96.75 93 ARG A N 1
ATOM 716 C CA . ARG A 1 93 ? -3.245 -8.949 18.255 1.00 96.75 93 ARG A CA 1
ATOM 717 C C . ARG A 1 93 ? -2.211 -8.577 19.315 1.00 96.75 93 ARG A C 1
ATOM 719 O O . ARG A 1 93 ? -2.404 -8.907 20.481 1.00 96.75 93 ARG A O 1
ATOM 726 N N . LYS A 1 94 ? -1.135 -7.888 18.926 1.00 97.25 94 LYS A N 1
ATOM 727 C CA . LYS A 1 94 ? -0.092 -7.398 19.843 1.00 97.25 94 LYS A CA 1
ATOM 728 C C . LYS A 1 94 ? -0.523 -6.165 20.646 1.00 97.25 94 LYS A C 1
ATOM 730 O O . LYS A 1 94 ? 0.206 -5.745 21.538 1.00 97.25 94 LYS A O 1
ATOM 735 N N . GLY A 1 95 ? -1.670 -5.554 20.338 1.00 95.69 95 GLY A N 1
ATOM 736 C CA . GLY A 1 95 ? -2.052 -4.269 20.931 1.00 95.69 95 GLY A CA 1
ATOM 737 C C . GLY A 1 95 ? -1.207 -3.096 20.421 1.00 95.69 95 GLY A C 1
ATOM 738 O O . GLY A 1 95 ? -1.177 -2.036 21.041 1.00 95.69 95 GLY A O 1
ATOM 739 N N . HIS A 1 96 ? -0.502 -3.272 19.301 1.00 95.81 96 HIS A N 1
ATOM 740 C CA . HIS A 1 96 ? 0.383 -2.274 18.700 1.00 95.81 96 HIS A CA 1
ATOM 741 C C . HIS A 1 96 ? -0.410 -1.285 17.836 1.00 95.81 96 HIS A C 1
ATOM 743 O O . HIS A 1 96 ? -0.191 -1.141 16.636 1.00 95.81 96 HIS A O 1
ATOM 749 N N . PHE A 1 97 ? -1.350 -0.586 18.461 1.00 92.00 97 PHE A N 1
ATOM 750 C CA . PHE A 1 97 ? -2.140 0.475 17.848 1.00 92.00 97 PHE A CA 1
ATOM 751 C C . PHE A 1 97 ? -2.385 1.594 18.864 1.00 92.00 97 PHE A C 1
ATOM 753 O O . PHE A 1 97 ? -2.160 1.444 20.066 1.00 92.00 97 PHE A O 1
ATOM 760 N N . LYS A 1 98 ? -2.826 2.763 18.396 1.00 92.50 98 LYS A N 1
ATOM 761 C CA . LYS A 1 98 ? -3.203 3.854 19.301 1.00 92.50 98 LYS A CA 1
ATOM 762 C C . LYS A 1 98 ? -4.582 3.575 19.894 1.00 92.50 98 LYS A C 1
ATOM 764 O O . LYS A 1 98 ? -5.555 3.486 19.154 1.00 92.50 98 LYS A O 1
ATOM 769 N N . GLY A 1 99 ? -4.663 3.494 21.221 1.00 92.31 99 GLY A N 1
ATOM 770 C CA . GLY A 1 99 ? -5.934 3.452 21.941 1.00 92.31 99 GLY A CA 1
ATOM 771 C C . GLY A 1 99 ? -6.647 4.801 21.854 1.00 92.31 99 GLY A C 1
ATOM 772 O O . GLY A 1 99 ? -6.346 5.708 22.627 1.00 92.31 99 GLY A O 1
ATOM 773 N N . VAL A 1 100 ? -7.548 4.935 20.885 1.00 95.94 100 VAL A N 1
ATOM 774 C CA . VAL A 1 100 ? -8.458 6.075 20.707 1.00 95.94 100 VAL A CA 1
ATOM 775 C C . VAL A 1 100 ? -9.900 5.579 20.732 1.00 95.94 100 VAL A C 1
ATOM 777 O O . VAL A 1 100 ? -10.137 4.386 20.546 1.00 95.94 100 VAL A O 1
ATOM 780 N N . ASP A 1 101 ? -10.866 6.480 20.911 1.00 97.81 101 ASP A N 1
ATOM 781 C CA . ASP A 1 101 ? -12.277 6.111 20.767 1.00 97.81 101 ASP A CA 1
ATOM 782 C C . ASP A 1 101 ? -12.567 5.741 19.303 1.00 97.81 101 ASP A C 1
ATOM 784 O O . ASP A 1 101 ? -12.212 6.491 18.384 1.00 97.81 101 ASP A O 1
ATOM 788 N N . ILE A 1 102 ? -13.222 4.596 19.086 1.00 96.50 102 ILE A N 1
ATOM 789 C CA . ILE A 1 102 ? -13.548 4.072 17.755 1.00 96.50 102 ILE A CA 1
ATOM 790 C C . ILE A 1 102 ? -15.054 3.850 17.635 1.00 96.50 102 ILE A C 1
ATOM 792 O O . ILE A 1 102 ? -15.669 3.213 18.490 1.00 96.50 102 ILE A O 1
ATOM 796 N N . ILE A 1 103 ? -15.627 4.313 16.525 1.00 97.88 103 ILE A N 1
ATOM 797 C CA . ILE A 1 103 ? -16.937 3.872 16.031 1.00 97.88 103 ILE A CA 1
ATOM 798 C C . ILE A 1 103 ? -16.703 3.126 14.718 1.00 97.88 103 ILE A C 1
ATOM 800 O O . ILE A 1 103 ? -16.014 3.633 13.835 1.00 97.88 103 ILE A O 1
ATOM 804 N N . ALA A 1 104 ? -17.271 1.931 14.573 1.00 96.19 104 ALA A N 1
ATOM 805 C CA . ALA A 1 104 ? -17.190 1.151 13.343 1.00 96.19 104 ALA A CA 1
ATOM 806 C C . ALA A 1 104 ? -18.562 0.580 12.970 1.00 96.19 104 ALA A C 1
ATOM 808 O O . ALA A 1 104 ? -19.338 0.220 13.855 1.00 96.19 104 ALA A O 1
ATOM 809 N N . GLY A 1 105 ? -18.857 0.493 11.674 1.00 96.31 105 GLY A N 1
ATOM 810 C CA . GLY A 1 105 ? -20.131 -0.030 11.183 1.00 96.31 105 GLY A CA 1
ATOM 811 C C . GLY A 1 105 ? -20.061 -0.526 9.742 1.00 96.31 105 GLY A C 1
ATOM 812 O O . GLY A 1 105 ? -19.129 -0.203 9.005 1.00 96.31 105 GLY A O 1
ATOM 813 N N . VAL A 1 106 ? -21.066 -1.311 9.365 1.00 95.38 106 VAL A N 1
ATOM 814 C CA . VAL A 1 106 ? -21.282 -1.860 8.021 1.00 95.38 106 VAL A CA 1
ATOM 815 C C . VAL A 1 106 ? -22.757 -1.730 7.657 1.00 95.38 106 VAL A C 1
ATOM 817 O O . VAL A 1 106 ? -23.615 -1.618 8.537 1.00 95.38 106 VAL A O 1
ATOM 820 N N . ASN A 1 107 ? -23.053 -1.783 6.368 1.00 93.56 107 ASN A N 1
ATOM 821 C CA . ASN A 1 107 ? -24.404 -1.858 5.834 1.00 93.56 107 ASN A CA 1
ATOM 822 C C . ASN A 1 107 ? -24.827 -3.322 5.637 1.00 93.56 107 ASN A C 1
ATOM 824 O O . ASN A 1 107 ? -23.998 -4.207 5.439 1.00 93.56 107 ASN A O 1
ATOM 828 N N . SER A 1 108 ? -26.134 -3.595 5.613 1.00 91.50 108 SER A N 1
ATOM 829 C CA . SER A 1 108 ? -26.649 -4.962 5.408 1.00 91.50 108 SER A CA 1
ATOM 830 C C . SER A 1 108 ? -26.372 -5.533 4.009 1.00 91.50 108 SER A C 1
ATOM 832 O O . SER A 1 108 ? -26.471 -6.740 3.818 1.00 91.50 108 SER A O 1
ATOM 834 N N . HIS A 1 109 ? -26.042 -4.682 3.032 1.00 87.75 109 HIS A N 1
ATOM 835 C CA . HIS A 1 109 ? -25.910 -5.050 1.617 1.00 87.75 109 HIS A CA 1
ATOM 836 C C . HIS A 1 109 ? -24.625 -4.490 0.969 1.00 87.75 109 HIS A C 1
ATOM 838 O O . HIS A 1 109 ? -24.671 -3.988 -0.149 1.00 87.75 109 HIS A O 1
ATOM 844 N N . GLU A 1 110 ? -23.472 -4.570 1.649 1.00 82.31 110 GLU A N 1
ATOM 845 C CA . GLU A 1 110 ? -22.171 -4.062 1.143 1.00 82.31 110 GLU A CA 1
ATOM 846 C C . GLU A 1 110 ? -21.785 -4.606 -0.245 1.00 82.31 110 GLU A C 1
ATOM 848 O O . GLU A 1 110 ? -21.208 -3.900 -1.065 1.00 82.31 110 GLU A O 1
ATOM 853 N N . GLY A 1 111 ? -22.113 -5.873 -0.519 1.00 75.00 111 GLY A N 1
ATOM 854 C CA . GLY A 1 111 ? -21.732 -6.557 -1.758 1.00 75.00 111 GLY A CA 1
ATOM 855 C C . GLY A 1 111 ? -22.685 -6.353 -2.936 1.00 75.00 111 GLY A C 1
ATOM 856 O O . GLY A 1 111 ? -22.422 -6.898 -4.004 1.00 75.00 111 GLY A O 1
ATOM 857 N N . ALA A 1 112 ? -23.783 -5.606 -2.776 1.00 75.88 112 ALA A N 1
ATOM 858 C CA . ALA A 1 112 ? -24.837 -5.528 -3.795 1.00 75.88 112 ALA A CA 1
ATOM 859 C C . ALA A 1 112 ? -24.356 -4.949 -5.139 1.00 75.88 112 ALA A C 1
ATOM 861 O O . ALA A 1 112 ? -24.855 -5.333 -6.190 1.00 75.88 112 ALA A O 1
ATOM 862 N N . THR A 1 113 ? -23.362 -4.060 -5.122 1.00 65.62 113 THR A N 1
ATOM 863 C CA . THR A 1 113 ? -22.759 -3.485 -6.336 1.00 65.62 113 THR A CA 1
ATOM 864 C C . THR A 1 113 ? -21.773 -4.425 -7.029 1.00 65.62 113 THR A C 1
ATOM 866 O O . THR A 1 113 ?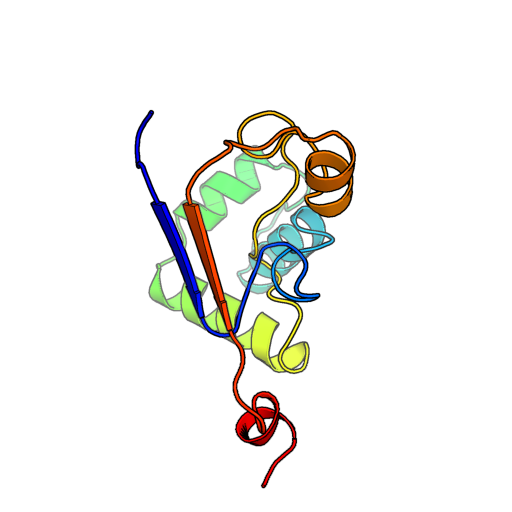 -21.605 -4.334 -8.240 1.00 65.62 113 THR A O 1
ATOM 869 N N . ILE A 1 114 ? -21.132 -5.330 -6.283 1.00 64.88 114 ILE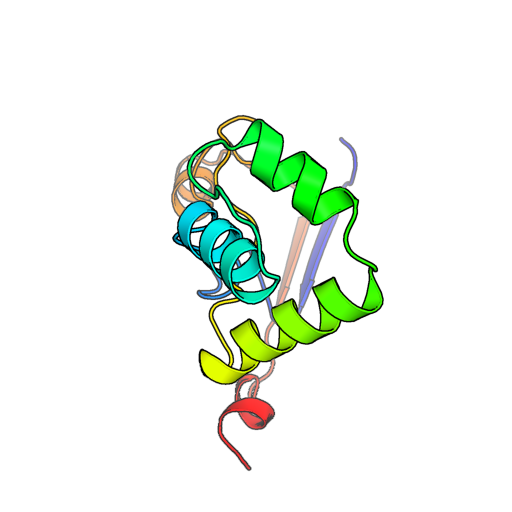 A N 1
ATOM 870 C CA . ILE A 1 114 ? -20.116 -6.263 -6.799 1.00 64.88 114 ILE A CA 1
ATOM 871 C C . ILE A 1 114 ? -20.769 -7.565 -7.280 1.00 64.88 114 ILE A C 1
ATOM 873 O O . ILE A 1 114 ? -20.350 -8.135 -8.280 1.00 64.88 114 ILE A O 1
ATOM 877 N N . ALA A 1 115 ? -21.816 -8.028 -6.593 1.00 59.62 115 ALA A N 1
ATOM 878 C CA . ALA A 1 115 ? -22.494 -9.287 -6.895 1.00 59.62 115 ALA A CA 1
ATOM 879 C C . ALA A 1 115 ? -23.381 -9.243 -8.155 1.00 59.62 115 ALA A C 1
ATOM 881 O O . ALA A 1 115 ? -23.921 -10.281 -8.523 1.00 59.62 115 ALA A O 1
ATOM 882 N N . GLY A 1 116 ? -23.513 -8.079 -8.806 1.00 54.69 116 GLY A N 1
ATOM 883 C CA . GLY A 1 116 ? -24.417 -7.875 -9.936 1.00 54.69 116 GLY A CA 1
ATOM 884 C C . GLY A 1 116 ? -25.875 -8.022 -9.502 1.00 54.69 116 GLY A C 1
ATOM 885 O O . GLY A 1 116 ? -26.407 -9.128 -9.480 1.00 54.69 116 GLY A O 1
ATOM 886 N N . GLY A 1 117 ? -26.500 -6.908 -9.116 1.00 38.97 117 GLY A N 1
ATOM 887 C CA . GLY A 1 117 ? -27.951 -6.857 -8.899 1.00 38.97 117 GLY A CA 1
ATOM 888 C C . GLY A 1 117 ? -28.747 -7.217 -10.149 1.00 38.97 117 GLY A C 1
ATOM 889 O O . GLY A 1 117 ? -28.274 -6.890 -11.262 1.00 38.97 117 GLY A O 1
#

Foldseek 3Di:
DVDFEDEAEADDLPPQQQEAPPLLVVLLVLLVVVPNPDSPPVVSSVVSLVPDDPVSSVVSLVVVCVVVQNDNNNPHDDCPCPPRNDRPVVCVVVVVDDPHHYHYDYDPCSCDVVVDD

Organism: Meganyctiphanes norvegica (NCBI:txid48144)

Radius of gyration: 17.95 Å; chains: 1; bounding box: 45×23×45 Å

Secondary structure (DSSP, 8-state):
---SEEEEES--TTSTTSS-S-HHHHHHHHHHHTT-S-SSSHHHHHHHHHHS-HHHHHHHHHHHHHHTTS---TTS----SSSS-S-HHHHHHTT-S---EEEEE--TTTTTTTS--

pLDDT: mean 89.17, std 12.37, range [38.97, 98.31]

InterPro domains:
  IPR002018 Carboxylesterase, type B [PF00135] (1-114)
  IPR029058 Alpha/Beta hydrolase fold [G3DSA:3.40.50.1820] (1-117)
  IPR029058 Alpha/Beta hydrolase fold [SSF53474] (1-113)
  IPR051093 Neuroligin and Bile salt-activated lipase [PTHR43903] (1-114)